Protein AF-A0A953UIT9-F1 (afdb_monomer)

Foldseek 3Di:
DDDFKDKDWAFPPDPCVVCVVVVWDFDAWDQLDDPPPPVVPSVGGITTMTMGGPHPCSVVVVPPPPPPPPPVVPPDPDD

Mean predicted aligned error: 9.29 Å

Sequence (79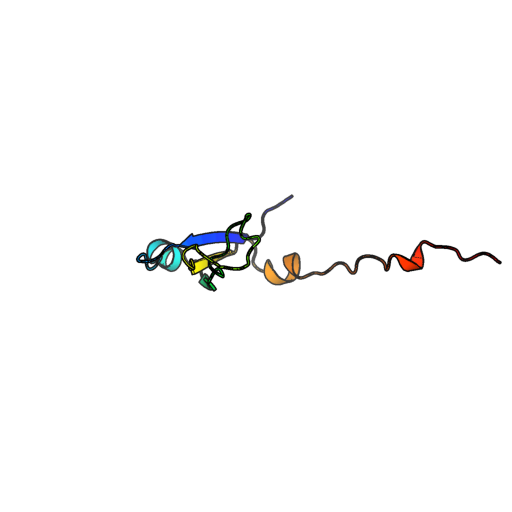 aa):
MRPLLLETLVDRPYSGICYRAANWFLVGQTQGRGGMDRTHQAHRSRKDILLYPLETRWRQRLCQLTPLPSRHALIGEVP

Structure (mmCIF, N/CA/C/O backbone):
data_AF-A0A953UIT9-F1
#
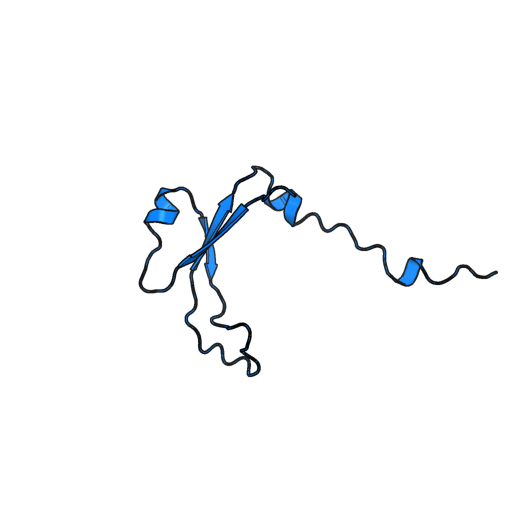_entry.id   AF-A0A953UIT9-F1
#
loop_
_atom_site.group_PDB
_atom_site.id
_atom_site.type_symbol
_atom_site.label_atom_id
_atom_site.label_alt_id
_atom_site.label_comp_id
_atom_site.label_asym_id
_atom_site.label_entity_id
_atom_site.label_seq_id
_atom_site.pdbx_PDB_ins_code
_atom_site.Cartn_x
_atom_site.Cartn_y
_atom_site.Cartn_z
_atom_site.occupancy
_atom_site.B_iso_or_equiv
_atom_site.auth_seq_id
_atom_site.auth_comp_id
_atom_site.auth_asym_id
_atom_site.auth_atom_id
_atom_site.pdbx_PDB_model_num
ATOM 1 N N . MET A 1 1 ? 3.607 -9.841 18.828 1.00 81.69 1 MET A N 1
ATOM 2 C CA . MET A 1 1 ? 3.389 -8.567 18.099 1.00 81.69 1 MET A CA 1
ATOM 3 C C . MET A 1 1 ? 2.095 -8.675 17.303 1.00 81.69 1 MET A C 1
ATOM 5 O O . MET A 1 1 ? 1.812 -9.765 16.826 1.00 81.69 1 MET A O 1
ATOM 9 N N . ARG A 1 2 ? 1.307 -7.598 17.174 1.00 91.00 2 ARG A N 1
ATOM 10 C CA . ARG A 1 2 ? 0.063 -7.579 16.378 1.00 91.00 2 ARG A CA 1
ATOM 11 C C . ARG A 1 2 ? 0.253 -6.664 15.158 1.00 91.00 2 ARG A C 1
ATOM 13 O O . ARG A 1 2 ? 0.678 -5.528 15.368 1.00 91.00 2 ARG A O 1
ATOM 20 N N . PRO A 1 3 ? -0.042 -7.113 13.923 1.00 94.12 3 PRO A N 1
ATOM 21 C CA . PRO A 1 3 ? 0.038 -6.254 12.743 1.00 94.12 3 PRO A CA 1
ATOM 22 C C . PRO A 1 3 ? -1.023 -5.143 12.804 1.00 94.12 3 PRO A C 1
ATOM 24 O O . PRO A 1 3 ? -2.127 -5.361 13.303 1.00 94.12 3 PRO A O 1
ATOM 27 N N . LEU A 1 4 ? -0.679 -3.947 12.316 1.00 95.88 4 LEU A N 1
ATOM 28 C CA . LEU A 1 4 ? -1.545 -2.755 12.369 1.00 95.88 4 LEU A CA 1
ATOM 29 C C . LEU A 1 4 ? -2.153 -2.383 11.009 1.00 95.88 4 LEU A C 1
ATOM 31 O O . LEU A 1 4 ? -3.225 -1.782 10.959 1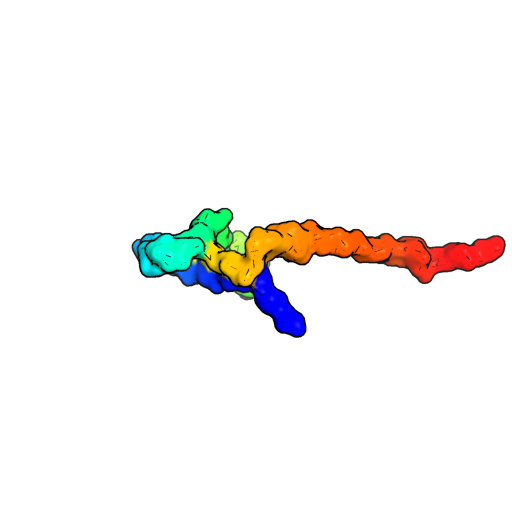.00 95.88 4 LEU A O 1
ATOM 35 N N . LEU A 1 5 ? -1.483 -2.737 9.914 1.00 96.56 5 LEU A N 1
ATOM 36 C CA . LEU A 1 5 ? -1.932 -2.532 8.538 1.00 96.56 5 LEU A CA 1
ATOM 37 C C . LEU A 1 5 ? -1.309 -3.588 7.623 1.00 96.56 5 LEU A C 1
ATOM 39 O O . LEU A 1 5 ? -0.319 -4.219 7.996 1.00 96.56 5 LEU A O 1
ATOM 43 N N . LEU A 1 6 ? -1.876 -3.741 6.431 1.00 97.62 6 LEU A N 1
ATOM 44 C CA . LEU A 1 6 ? -1.306 -4.487 5.313 1.00 97.62 6 LEU A CA 1
ATOM 45 C C . LEU A 1 6 ? -0.909 -3.514 4.204 1.00 97.62 6 LEU A C 1
ATOM 47 O O . LEU A 1 6 ? -1.590 -2.510 3.988 1.00 97.62 6 LEU A O 1
ATOM 51 N N . GLU A 1 7 ? 0.157 -3.840 3.483 1.00 97.56 7 GLU A N 1
ATOM 52 C CA . GLU A 1 7 ? 0.572 -3.135 2.273 1.00 97.56 7 GLU A CA 1
ATOM 53 C C . GLU A 1 7 ? 0.623 -4.094 1.082 1.00 97.56 7 GLU A C 1
ATOM 55 O O . GLU A 1 7 ? 0.883 -5.288 1.234 1.00 97.56 7 GLU A O 1
ATOM 60 N N . THR A 1 8 ? 0.358 -3.572 -0.112 1.00 97.38 8 THR A N 1
ATOM 61 C CA . THR A 1 8 ? 0.527 -4.297 -1.374 1.00 97.38 8 THR A CA 1
ATOM 62 C C . THR A 1 8 ? 1.021 -3.354 -2.466 1.00 97.38 8 THR A C 1
ATOM 64 O O . THR A 1 8 ? 0.789 -2.141 -2.416 1.00 97.38 8 THR A O 1
ATOM 67 N N . LEU A 1 9 ? 1.704 -3.922 -3.460 1.00 97.31 9 LEU A N 1
ATOM 68 C CA . LEU A 1 9 ? 2.282 -3.203 -4.590 1.00 97.31 9 LEU A CA 1
ATOM 69 C C . LEU A 1 9 ? 1.633 -3.670 -5.888 1.00 97.31 9 LEU A C 1
ATOM 71 O O . LEU A 1 9 ? 1.777 -4.829 -6.278 1.00 97.31 9 LEU A O 1
ATOM 75 N N . VAL A 1 10 ? 0.968 -2.756 -6.585 1.00 97.25 10 VAL A N 1
ATOM 76 C CA . VAL A 1 10 ? 0.323 -3.044 -7.869 1.00 97.25 10 VAL A CA 1
ATOM 77 C C . VAL A 1 10 ? 1.195 -2.509 -8.996 1.00 97.25 10 VAL A C 1
ATOM 79 O O . VAL A 1 10 ? 1.526 -1.323 -9.043 1.00 97.25 10 VAL A O 1
ATOM 82 N N . ASP A 1 11 ? 1.608 -3.405 -9.890 1.00 95.56 11 ASP A N 1
ATOM 83 C CA . ASP A 1 11 ? 2.373 -3.027 -11.075 1.00 95.56 11 ASP A CA 1
ATOM 84 C C . ASP A 1 11 ? 1.467 -2.429 -12.150 1.00 95.56 11 ASP A C 1
ATOM 86 O O . ASP A 1 11 ? 0.282 -2.753 -12.237 1.00 95.56 11 ASP A O 1
ATOM 90 N N . ARG A 1 12 ? 2.039 -1.605 -13.024 1.00 88.69 12 ARG A N 1
ATOM 91 C CA . ARG A 1 12 ? 1.322 -1.142 -14.216 1.00 88.69 12 ARG A CA 1
ATOM 92 C C . ARG A 1 12 ? 1.442 -2.202 -15.317 1.00 88.69 12 ARG A C 1
ATOM 94 O O . ARG A 1 12 ? 2.513 -2.788 -15.456 1.00 88.69 12 ARG A O 1
ATOM 101 N N . PRO A 1 13 ? 0.368 -2.480 -16.080 1.00 92.19 13 PRO A N 1
ATOM 102 C CA . PRO A 1 13 ? -0.795 -1.619 -16.339 1.00 92.19 13 PRO A CA 1
ATOM 103 C C . PRO A 1 13 ? -2.012 -1.830 -15.418 1.00 92.19 13 PRO A C 1
ATOM 105 O O . PRO A 1 13 ? -3.078 -1.277 -15.684 1.00 92.19 13 PRO A O 1
ATOM 108 N N . TYR A 1 14 ? -1.903 -2.625 -14.354 1.00 95.81 14 TYR A N 1
ATOM 109 C CA . TYR A 1 14 ? -3.052 -2.946 -13.512 1.00 95.81 14 TYR A CA 1
ATOM 110 C C . TYR A 1 14 ? -3.489 -1.743 -12.664 1.00 95.81 14 TYR A C 1
ATOM 112 O O . TYR A 1 14 ? -2.679 -1.057 -12.049 1.00 95.81 14 TYR A O 1
ATOM 120 N N . SER A 1 15 ? -4.799 -1.507 -12.589 1.00 92.88 15 SER A N 1
ATOM 121 C CA . SER A 1 15 ? -5.397 -0.392 -11.834 1.00 92.88 15 SER A CA 1
ATOM 122 C C . SER A 1 15 ? -5.606 -0.689 -10.341 1.00 92.88 15 SER A C 1
ATOM 124 O O . SER A 1 15 ? -5.926 0.209 -9.553 1.00 92.88 15 SER A O 1
ATOM 126 N N . GLY A 1 16 ? -5.470 -1.961 -9.946 1.00 95.88 16 GLY A N 1
ATOM 127 C CA . GLY A 1 16 ? -5.701 -2.416 -8.575 1.00 95.88 16 GLY A CA 1
ATOM 128 C C . GLY A 1 16 ? -7.170 -2.349 -8.142 1.00 95.88 16 GLY A C 1
ATOM 129 O O . GLY A 1 16 ? -7.441 -2.206 -6.952 1.00 95.88 16 GLY A O 1
ATOM 130 N N . ILE A 1 17 ? -8.123 -2.424 -9.081 1.00 97.06 17 ILE A N 1
ATOM 131 C CA . ILE A 1 17 ? -9.565 -2.292 -8.797 1.00 97.06 17 ILE A CA 1
ATOM 132 C C . ILE A 1 17 ? -10.042 -3.275 -7.722 1.00 97.06 17 ILE A C 1
ATOM 134 O O . ILE A 1 17 ? -10.783 -2.861 -6.839 1.00 97.06 17 ILE A O 1
ATOM 138 N N . CYS A 1 18 ? -9.596 -4.535 -7.739 1.00 97.44 18 CYS A N 1
ATOM 139 C CA . CYS A 1 18 ? -9.997 -5.519 -6.728 1.00 97.44 18 CYS A CA 1
ATOM 140 C C . CYS A 1 18 ? -9.606 -5.094 -5.302 1.00 97.44 18 CYS A C 1
ATOM 142 O O . CYS A 1 18 ? -10.401 -5.235 -4.378 1.00 97.44 18 CYS A O 1
ATOM 144 N N . TYR A 1 19 ? -8.426 -4.494 -5.128 1.00 98.06 19 TYR A N 1
ATOM 145 C CA . TYR A 1 19 ? -7.993 -3.951 -3.843 1.00 98.06 19 TYR A CA 1
ATOM 146 C C . TYR A 1 19 ? -8.825 -2.731 -3.444 1.00 98.06 19 TYR A C 1
ATOM 148 O O . TYR A 1 19 ? -9.313 -2.657 -2.318 1.00 98.06 19 TYR A O 1
ATOM 156 N N . ARG A 1 20 ? -9.048 -1.793 -4.371 1.00 95.88 20 ARG A N 1
ATOM 157 C CA . ARG A 1 20 ? -9.863 -0.592 -4.109 1.00 95.88 20 ARG A CA 1
ATOM 158 C C . ARG A 1 20 ? -11.302 -0.956 -3.730 1.00 95.88 20 ARG A C 1
ATOM 160 O O . ARG A 1 20 ? -11.837 -0.392 -2.783 1.00 95.88 20 ARG A O 1
ATOM 167 N N . ALA A 1 21 ? -11.892 -1.938 -4.413 1.00 97.88 21 ALA A N 1
ATOM 168 C CA . ALA A 1 21 ? -13.214 -2.478 -4.100 1.00 97.88 21 ALA A CA 1
ATOM 169 C C . ALA A 1 21 ? -13.263 -3.141 -2.711 1.00 97.88 21 ALA A C 1
ATOM 171 O O . ALA A 1 21 ? -14.284 -3.084 -2.035 1.00 97.88 21 ALA A O 1
ATOM 172 N N . ALA A 1 22 ? -12.145 -3.708 -2.253 1.00 97.75 22 ALA A N 1
ATOM 173 C CA . ALA A 1 22 ? -11.980 -4.252 -0.907 1.00 97.75 22 ALA A CA 1
ATOM 174 C C . ALA A 1 22 ? -11.577 -3.193 0.147 1.00 97.75 22 ALA A C 1
ATOM 176 O O . ALA A 1 22 ? -11.059 -3.547 1.205 1.00 97.75 22 ALA A O 1
ATOM 177 N N . ASN A 1 23 ? -11.803 -1.901 -0.118 1.00 96.75 23 ASN A N 1
ATOM 178 C CA . ASN A 1 23 ? -11.485 -0.771 0.768 1.00 96.75 23 ASN A CA 1
ATOM 179 C C . ASN A 1 23 ? -9.985 -0.542 1.034 1.00 96.75 23 ASN A C 1
ATOM 181 O O . ASN A 1 23 ? -9.609 0.040 2.054 1.00 96.75 23 ASN A O 1
ATOM 185 N N . TRP A 1 24 ? -9.110 -0.961 0.118 1.00 98.25 24 TRP A N 1
ATOM 186 C CA . TRP A 1 24 ? -7.709 -0.545 0.151 1.00 98.25 24 TRP A CA 1
ATOM 187 C C . TRP A 1 24 ? -7.560 0.872 -0.404 1.00 98.25 24 TRP A C 1
ATOM 189 O O . TRP A 1 24 ? -8.181 1.232 -1.407 1.00 98.25 24 TRP A O 1
ATOM 199 N N . PHE A 1 25 ? -6.684 1.668 0.204 1.00 96.19 25 PHE A N 1
ATOM 200 C CA . PHE A 1 25 ? -6.451 3.056 -0.186 1.00 96.19 25 PHE A CA 1
ATOM 201 C C . PHE A 1 25 ? -5.068 3.241 -0.818 1.00 96.19 25 PHE A C 1
ATOM 203 O O . PHE A 1 25 ? -4.060 2.776 -0.290 1.00 96.19 25 PHE A O 1
ATOM 210 N N . LEU A 1 26 ? -5.023 3.943 -1.955 1.00 97.06 26 LEU A N 1
ATOM 211 C CA . LEU A 1 26 ? -3.778 4.344 -2.615 1.00 97.06 26 LEU A CA 1
ATOM 212 C C . LEU A 1 26 ? -3.086 5.427 -1.780 1.00 97.06 26 LEU A C 1
ATOM 214 O O . LEU A 1 26 ? -3.693 6.458 -1.494 1.00 97.06 26 LEU A O 1
ATOM 218 N N . VAL A 1 27 ? -1.817 5.217 -1.435 1.00 96.44 27 VAL A N 1
ATOM 219 C CA . VAL A 1 27 ? -1.018 6.187 -0.658 1.00 96.44 27 VAL A CA 1
ATOM 220 C C . VAL A 1 27 ? 0.124 6.821 -1.440 1.00 96.44 27 VAL A C 1
ATOM 222 O O . VAL A 1 27 ? 0.740 7.769 -0.962 1.00 96.44 27 VAL A O 1
ATOM 225 N N . GLY A 1 28 ? 0.419 6.316 -2.635 1.00 95.81 28 GLY A N 1
ATOM 226 C CA . GLY A 1 28 ? 1.49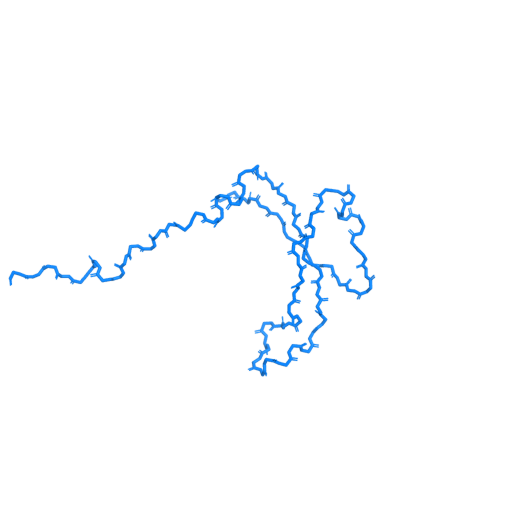0 6.837 -3.471 1.00 95.81 28 GLY A CA 1
ATOM 227 C C . GLY A 1 28 ? 2.064 5.768 -4.380 1.00 95.81 28 GLY A C 1
ATO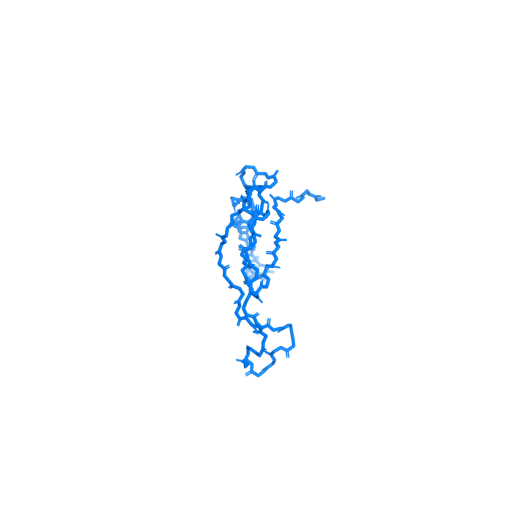M 228 O O . GLY A 1 28 ? 1.423 4.755 -4.656 1.00 95.81 28 GLY A O 1
ATOM 229 N N . GLN A 1 29 ? 3.286 6.005 -4.846 1.00 96.25 29 GLN A N 1
ATOM 230 C CA . GLN A 1 29 ? 3.987 5.116 -5.762 1.00 96.25 29 GLN A CA 1
ATOM 231 C C . GLN A 1 29 ? 5.405 4.850 -5.284 1.00 96.25 29 GLN A C 1
ATOM 233 O O . GLN A 1 29 ? 6.061 5.740 -4.740 1.00 96.25 29 GLN A O 1
ATOM 238 N N . THR A 1 30 ? 5.909 3.652 -5.565 1.00 94.62 30 THR A N 1
ATOM 239 C CA . THR A 1 30 ? 7.330 3.360 -5.394 1.00 94.62 30 THR A CA 1
ATOM 240 C C . THR A 1 30 ? 8.164 4.235 -6.331 1.00 94.62 30 THR A C 1
ATOM 242 O O . THR A 1 30 ? 7.691 4.752 -7.351 1.00 94.62 30 THR A O 1
ATOM 245 N N . GLN A 1 31 ? 9.442 4.394 -5.993 1.00 92.56 31 GLN A N 1
ATOM 246 C CA . GLN A 1 31 ? 10.384 5.182 -6.789 1.00 92.56 31 GLN A CA 1
ATOM 247 C C . GLN A 1 31 ? 11.011 4.387 -7.946 1.00 92.56 31 GLN A C 1
ATOM 249 O O . GLN A 1 31 ? 11.919 4.888 -8.589 1.00 92.56 31 GLN A O 1
ATOM 254 N N . GLY A 1 32 ? 10.577 3.146 -8.205 1.00 90.81 32 GLY A N 1
ATOM 255 C CA . GLY A 1 32 ? 11.213 2.297 -9.223 1.00 90.81 32 GLY A CA 1
ATOM 256 C C . GLY A 1 32 ? 12.606 1.796 -8.822 1.00 90.81 32 GLY A C 1
ATOM 257 O O . GLY A 1 32 ? 13.396 1.364 -9.659 1.00 90.81 32 GLY A O 1
ATOM 258 N N . ARG A 1 33 ? 12.928 1.836 -7.526 1.00 88.06 33 ARG A N 1
ATOM 259 C CA . ARG A 1 33 ? 14.220 1.399 -6.993 1.00 88.06 33 ARG A CA 1
ATOM 260 C C . ARG A 1 33 ? 14.109 -0.012 -6.433 1.00 88.06 33 ARG A C 1
ATOM 262 O O . ARG A 1 33 ? 13.222 -0.300 -5.634 1.00 88.06 33 ARG A O 1
ATOM 269 N N . GLY A 1 34 ? 14.999 -0.896 -6.870 1.00 81.81 34 GLY A N 1
ATOM 270 C CA . GLY A 1 34 ? 15.173 -2.210 -6.251 1.00 81.81 34 GLY A CA 1
ATOM 271 C C . GLY A 1 34 ? 16.137 -2.133 -5.066 1.00 81.81 34 GLY A C 1
ATOM 272 O O . GLY A 1 34 ? 16.922 -1.194 -4.971 1.00 81.81 34 GLY A O 1
ATOM 273 N N . GLY A 1 35 ? 16.149 -3.153 -4.202 1.00 80.75 35 GLY A N 1
ATOM 274 C CA . GLY A 1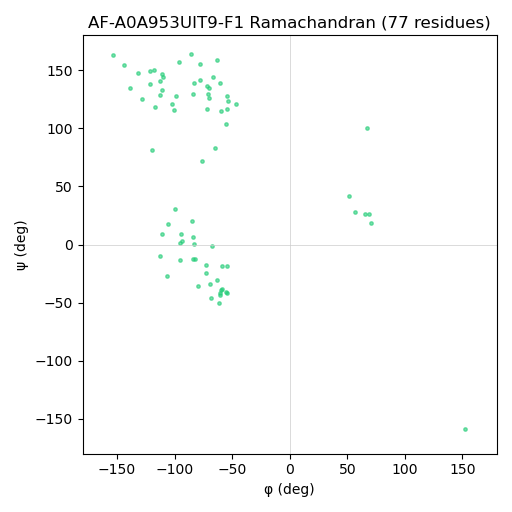 35 ? 17.067 -3.205 -3.052 1.00 80.75 35 GLY A CA 1
ATOM 275 C C . GLY A 1 35 ? 18.560 -3.161 -3.418 1.00 80.75 35 GLY A C 1
ATOM 276 O O . GLY A 1 35 ? 19.386 -2.812 -2.586 1.00 80.75 35 GLY A O 1
ATOM 277 N N . MET A 1 36 ? 18.907 -3.464 -4.674 1.00 83.62 36 MET A N 1
ATOM 278 C CA . MET A 1 36 ? 20.276 -3.405 -5.205 1.00 83.62 36 MET A CA 1
ATOM 279 C C . MET A 1 36 ? 20.521 -2.207 -6.141 1.00 83.62 36 MET A C 1
ATOM 281 O O . MET A 1 36 ? 21.481 -2.216 -6.908 1.00 83.62 36 MET A O 1
ATOM 285 N N . ASP A 1 37 ? 19.675 -1.174 -6.112 1.00 85.75 37 ASP A N 1
ATOM 286 C CA . ASP A 1 37 ? 19.852 0.040 -6.924 1.00 85.75 37 ASP A CA 1
ATOM 287 C C . ASP A 1 37 ? 20.942 0.965 -6.346 1.00 85.75 37 ASP A C 1
ATOM 289 O O . ASP A 1 37 ? 20.663 2.024 -5.7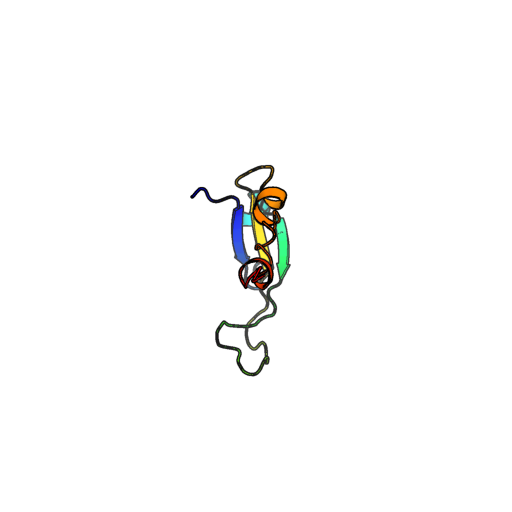72 1.00 85.75 37 ASP A O 1
ATOM 293 N N . ARG A 1 38 ? 22.201 0.528 -6.483 1.00 84.00 38 ARG A N 1
ATOM 294 C CA . ARG A 1 38 ? 23.407 1.214 -5.979 1.00 84.00 38 ARG A CA 1
ATOM 295 C C . ARG A 1 38 ? 23.761 2.463 -6.784 1.00 84.00 38 ARG A C 1
ATOM 297 O O . ARG A 1 38 ? 24.420 3.351 -6.263 1.00 84.00 38 ARG A O 1
ATOM 304 N N . THR A 1 39 ? 23.327 2.526 -8.040 1.00 87.50 39 THR A N 1
ATOM 305 C CA . THR A 1 39 ? 23.594 3.638 -8.962 1.00 87.50 39 THR A CA 1
ATOM 306 C C . THR A 1 39 ? 22.467 4.669 -8.991 1.00 87.50 39 THR A C 1
ATOM 308 O O . THR A 1 39 ? 22.570 5.642 -9.731 1.00 87.50 39 THR A O 1
ATOM 311 N N . HIS A 1 40 ? 21.410 4.481 -8.185 1.00 81.38 40 HIS A N 1
ATOM 312 C CA . HIS A 1 40 ? 20.247 5.374 -8.115 1.00 81.38 40 HIS A CA 1
ATOM 313 C C . HIS A 1 40 ? 19.553 5.573 -9.473 1.00 81.38 40 HIS A C 1
ATOM 315 O O . HIS A 1 40 ? 18.930 6.603 -9.720 1.00 81.38 40 HIS A O 1
ATOM 321 N N . GLN A 1 41 ? 19.652 4.581 -10.357 1.00 84.56 41 GLN A N 1
ATOM 322 C CA . GLN A 1 41 ? 19.129 4.669 -11.720 1.00 84.56 41 GLN A CA 1
ATOM 323 C C . GLN A 1 41 ? 17.633 4.360 -11.794 1.00 84.56 41 GLN A C 1
ATOM 325 O O . GLN A 1 41 ? 17.018 4.618 -12.823 1.00 84.56 41 GLN A O 1
ATOM 330 N N . ALA A 1 42 ? 17.038 3.808 -10.727 1.00 85.81 42 ALA A N 1
ATOM 331 C CA . ALA A 1 42 ? 15.607 3.515 -10.664 1.00 85.81 42 ALA A CA 1
ATOM 332 C C . ALA A 1 42 ? 15.085 2.702 -11.871 1.00 85.81 42 ALA A C 1
ATOM 334 O O . ALA A 1 42 ? 14.005 2.951 -12.399 1.00 85.81 42 ALA A O 1
ATOM 335 N N . HIS A 1 43 ? 15.848 1.694 -12.307 1.00 85.69 43 HIS A N 1
ATOM 336 C CA . HIS A 1 43 ? 15.530 0.883 -13.490 1.00 85.69 43 HIS A CA 1
ATOM 337 C C . HIS A 1 43 ? 14.280 -0.015 -13.364 1.00 85.69 43 HIS A C 1
ATOM 339 O O . HIS A 1 43 ? 13.960 -0.751 -14.299 1.00 85.69 43 HIS A O 1
ATOM 345 N N . ARG A 1 44 ? 13.584 -0.041 -12.221 1.00 87.38 44 ARG A N 1
ATOM 346 C CA . ARG A 1 44 ? 12.360 -0.840 -12.046 1.00 87.38 44 ARG A CA 1
ATOM 347 C C . ARG A 1 44 ? 11.119 0.012 -12.283 1.00 87.38 44 ARG A C 1
ATOM 349 O O . ARG A 1 44 ? 11.129 1.228 -12.117 1.00 87.38 44 ARG A O 1
ATOM 356 N N . SER A 1 45 ? 10.013 -0.644 -12.629 1.00 90.00 45 SER A N 1
ATOM 357 C CA . SER A 1 45 ? 8.724 0.032 -12.733 1.00 90.00 45 SER A CA 1
ATOM 358 C C . SER A 1 45 ? 8.321 0.642 -11.386 1.00 90.00 45 SER A C 1
ATOM 360 O O . SER A 1 45 ? 8.493 0.050 -10.314 1.00 90.00 45 SER A O 1
ATOM 362 N N .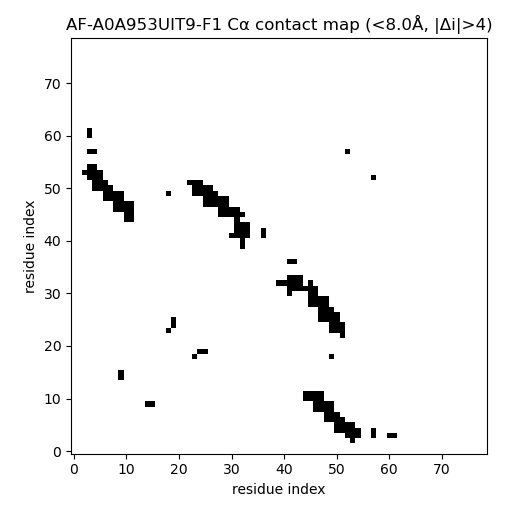 ARG A 1 46 ? 7.767 1.857 -11.442 1.00 94.00 46 ARG A N 1
ATOM 363 C CA . ARG A 1 46 ? 7.050 2.446 -10.307 1.00 94.00 46 ARG A CA 1
ATOM 364 C C . ARG A 1 46 ? 5.735 1.692 -10.129 1.00 94.00 46 ARG A C 1
ATOM 366 O O . ARG A 1 46 ? 4.991 1.540 -11.098 1.00 94.00 46 ARG A O 1
ATOM 373 N N . LYS A 1 47 ? 5.470 1.258 -8.901 1.00 95.69 47 LYS A N 1
ATOM 374 C CA . LYS A 1 47 ? 4.282 0.494 -8.504 1.00 95.69 47 LYS A CA 1
ATOM 375 C C . LYS A 1 47 ? 3.386 1.356 -7.635 1.00 95.69 47 LYS A C 1
ATOM 377 O O . LYS A 1 47 ? 3.902 2.132 -6.833 1.00 95.69 47 LYS A O 1
ATOM 382 N N . ASP A 1 48 ? 2.079 1.206 -7.768 1.00 97.56 48 ASP A N 1
ATOM 383 C CA . ASP A 1 48 ? 1.122 1.822 -6.853 1.00 97.56 48 ASP A CA 1
ATOM 384 C C . ASP A 1 48 ? 1.205 1.126 -5.490 1.00 97.56 48 ASP A C 1
ATOM 386 O O . ASP A 1 48 ? 1.242 -0.103 -5.415 1.00 97.56 48 ASP A O 1
ATOM 390 N N . ILE A 1 49 ? 1.237 1.913 -4.417 1.00 97.56 49 ILE A N 1
ATOM 391 C CA . ILE A 1 49 ? 1.251 1.428 -3.036 1.00 97.56 49 ILE A CA 1
ATOM 392 C C . ILE A 1 49 ? -0.167 1.562 -2.495 1.00 97.56 49 ILE A C 1
ATOM 394 O O . ILE A 1 49 ? -0.678 2.680 -2.359 1.00 97.56 49 ILE A O 1
ATOM 398 N N . LEU A 1 50 ? -0.797 0.434 -2.178 1.00 98.19 50 LEU A N 1
ATOM 399 C CA . LEU A 1 50 ? -2.095 0.414 -1.516 1.00 98.19 50 LEU A CA 1
ATOM 400 C C . LEU A 1 50 ? -1.956 -0.146 -0.110 1.00 98.19 50 LEU A C 1
ATOM 402 O O . LEU A 1 50 ? -1.238 -1.122 0.108 1.00 98.19 50 LEU A O 1
ATOM 406 N N . LEU A 1 51 ? -2.682 0.453 0.828 1.00 97.81 51 LEU A N 1
ATOM 407 C CA . LEU A 1 51 ? -2.721 0.015 2.215 1.00 97.81 51 LEU A CA 1
ATOM 408 C C . LEU A 1 51 ? -4.134 -0.407 2.616 1.00 97.81 51 LEU A C 1
ATOM 410 O O . LEU A 1 51 ? -5.124 0.149 2.133 1.0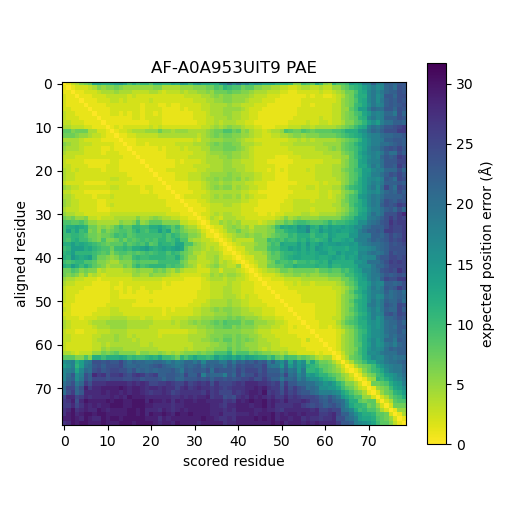0 97.81 51 LEU A O 1
ATOM 414 N N . TYR A 1 52 ? -4.212 -1.346 3.553 1.00 97.75 52 TYR A N 1
ATOM 415 C CA . TYR A 1 52 ? -5.444 -1.732 4.232 1.00 97.75 52 TYR A CA 1
ATOM 416 C C . TYR A 1 52 ? -5.240 -1.691 5.750 1.00 97.75 52 TYR A C 1
ATOM 418 O O . TYR A 1 52 ? -4.304 -2.318 6.255 1.00 97.75 52 TYR A O 1
ATOM 426 N N . PRO A 1 53 ? -6.067 -0.956 6.510 1.00 96.50 53 PRO A N 1
ATOM 427 C CA . PRO A 1 53 ? -5.864 -0.800 7.940 1.00 96.50 53 PRO A CA 1
ATOM 428 C C . PRO A 1 53 ? -6.474 -1.988 8.696 1.00 96.50 53 PRO A C 1
ATOM 430 O O . PRO A 1 53 ? -7.641 -2.313 8.507 1.00 96.50 53 PRO A O 1
ATOM 433 N N . LEU A 1 54 ? -5.703 -2.613 9.588 1.00 96.44 54 LEU A N 1
ATOM 434 C CA . LEU A 1 54 ? -6.199 -3.677 10.480 1.00 96.44 54 LEU A CA 1
ATOM 435 C C . LEU A 1 54 ? -6.615 -3.141 11.857 1.00 96.44 54 LEU A C 1
ATOM 437 O O . LEU A 1 54 ? -7.240 -3.844 12.647 1.00 96.44 54 LEU A O 1
ATOM 441 N N . GLU A 1 55 ? -6.226 -1.905 12.160 1.00 94.88 55 GLU A N 1
ATOM 442 C CA . GLU A 1 55 ? -6.473 -1.225 13.424 1.00 94.88 55 GLU A CA 1
ATOM 443 C C . GLU A 1 55 ? -6.847 0.233 13.146 1.00 94.88 55 GLU A C 1
ATOM 445 O O . GLU A 1 55 ? -6.160 0.912 12.388 1.00 94.88 55 GLU A O 1
ATOM 450 N N . THR A 1 56 ? -7.886 0.765 13.791 1.00 93.00 56 THR A N 1
ATOM 451 C CA . THR A 1 56 ? -8.397 2.123 13.513 1.00 93.00 56 THR A CA 1
ATOM 452 C C . THR A 1 56 ? -7.344 3.216 13.718 1.00 93.00 56 THR A C 1
ATOM 454 O O . THR A 1 56 ? -7.262 4.164 12.940 1.00 93.00 56 THR A O 1
ATOM 457 N N . ARG A 1 57 ? -6.501 3.079 14.749 1.00 93.06 57 ARG A N 1
ATOM 458 C CA . ARG A 1 57 ? -5.449 4.050 15.107 1.00 93.06 57 ARG A CA 1
ATOM 459 C C . ARG A 1 57 ? -4.058 3.641 14.612 1.00 93.06 57 ARG A C 1
ATOM 461 O O . ARG A 1 57 ? -3.049 3.937 15.254 1.00 93.06 57 ARG A O 1
ATOM 468 N N . TRP A 1 58 ? -3.988 2.923 13.489 1.00 93.25 58 TRP A N 1
ATOM 469 C CA . TRP A 1 58 ? -2.732 2.404 12.938 1.00 93.25 58 TRP A CA 1
ATOM 470 C C . TRP A 1 58 ? -1.682 3.501 12.704 1.00 93.25 58 TRP A C 1
ATOM 472 O O . TRP A 1 58 ? -0.521 3.298 13.049 1.00 93.25 58 TRP A O 1
ATOM 482 N N . ARG A 1 59 ? -2.079 4.679 12.192 1.00 91.12 59 ARG A N 1
ATOM 483 C CA . ARG A 1 59 ? -1.163 5.808 11.931 1.00 91.12 59 ARG A CA 1
ATOM 484 C C . ARG A 1 59 ? -0.515 6.294 13.212 1.00 91.12 59 ARG A C 1
ATOM 486 O O . ARG A 1 59 ? 0.700 6.396 13.275 1.00 91.12 59 ARG A O 1
ATOM 493 N N . GLN A 1 60 ? -1.318 6.558 14.242 1.00 92.00 60 GLN A N 1
ATOM 494 C CA . GLN A 1 60 ? -0.805 7.023 15.526 1.00 92.00 60 GLN A CA 1
ATOM 495 C C . GLN A 1 60 ? 0.143 5.988 16.121 1.00 92.00 60 GLN A C 1
ATOM 497 O O . GLN A 1 60 ? 1.213 6.349 16.577 1.00 92.00 60 GLN A O 1
ATOM 502 N N . ARG A 1 61 ? -0.211 4.701 16.074 1.00 90.75 61 ARG A N 1
ATOM 503 C CA . ARG A 1 61 ? 0.624 3.638 16.646 1.00 90.75 61 ARG A CA 1
ATOM 504 C C . ARG A 1 61 ? 1.934 3.407 15.888 1.00 90.75 61 ARG A C 1
ATOM 506 O O . ARG A 1 61 ? 2.924 3.084 16.527 1.00 90.75 61 ARG A O 1
ATOM 513 N N . LEU A 1 62 ? 1.953 3.565 14.562 1.00 89.81 62 LEU A N 1
ATOM 514 C CA . LEU A 1 62 ? 3.180 3.444 13.761 1.00 89.81 62 LEU A CA 1
ATOM 515 C C . LEU A 1 62 ? 4.048 4.706 13.804 1.00 89.81 62 LEU A C 1
ATOM 517 O O . LEU A 1 62 ? 5.269 4.608 13.786 1.00 89.81 62 LEU A O 1
ATOM 521 N N . CYS A 1 63 ? 3.428 5.884 13.850 1.00 87.88 63 CYS A N 1
ATOM 522 C CA . CYS A 1 63 ? 4.116 7.176 13.861 1.00 87.88 63 CYS A CA 1
ATOM 523 C C . CYS A 1 63 ? 4.365 7.715 15.275 1.00 87.88 63 CYS A C 1
ATOM 525 O O . CYS A 1 63 ? 4.887 8.819 15.422 1.00 87.88 63 CYS A O 1
ATOM 527 N N . GLN A 1 64 ? 4.010 6.955 16.314 1.00 83.56 64 GLN A N 1
ATOM 528 C CA . GLN A 1 64 ? 4.524 7.144 17.664 1.00 83.56 64 GLN A CA 1
ATOM 529 C C . GLN A 1 64 ? 6.024 6.852 17.622 1.00 83.56 64 GLN A C 1
ATOM 531 O O . GLN A 1 64 ? 6.478 5.751 17.921 1.00 83.56 64 GLN A O 1
ATOM 536 N N . LEU A 1 65 ? 6.801 7.854 17.219 1.00 61.34 65 LEU A N 1
ATOM 537 C CA . LEU A 1 65 ? 8.211 7.921 17.548 1.00 61.34 65 LEU A CA 1
ATOM 538 C C . LEU A 1 65 ? 8.275 7.838 19.070 1.00 61.34 65 LEU A C 1
ATOM 540 O O . LEU A 1 65 ? 7.962 8.808 19.755 1.00 61.34 65 LEU A O 1
ATOM 544 N N . THR A 1 66 ? 8.649 6.681 19.615 1.00 65.19 66 THR A N 1
ATOM 545 C CA . THR A 1 66 ? 9.341 6.702 20.898 1.00 65.19 66 THR A CA 1
ATOM 546 C C . THR A 1 66 ? 10.594 7.519 20.618 1.00 65.19 66 THR A C 1
ATOM 548 O O . THR A 1 66 ? 11.379 7.099 19.760 1.00 65.19 66 THR A O 1
ATOM 551 N N . PRO A 1 67 ? 10.780 8.703 21.227 1.00 62.84 67 PRO A N 1
ATOM 552 C CA . PRO A 1 67 ? 12.068 9.358 21.148 1.00 62.84 67 PRO A CA 1
ATOM 553 C C . PRO A 1 67 ? 13.069 8.323 21.647 1.00 62.84 67 PRO A C 1
ATOM 555 O O . PRO A 1 67 ? 12.951 7.850 22.780 1.00 62.84 67 PRO A O 1
ATOM 558 N N . LEU A 1 68 ? 13.993 7.889 20.786 1.00 64.06 68 LEU A N 1
ATOM 559 C CA . LEU A 1 68 ? 15.134 7.135 21.278 1.00 64.06 68 LEU A CA 1
ATOM 560 C C . LEU A 1 68 ? 15.756 8.019 22.363 1.00 64.06 68 LEU A C 1
ATOM 562 O O . LEU A 1 68 ? 15.966 9.206 22.085 1.00 64.06 68 LEU A O 1
ATOM 566 N N . PRO A 1 69 ? 16.002 7.509 23.584 1.00 60.59 69 PRO A N 1
ATOM 567 C CA . PRO A 1 69 ? 16.723 8.292 24.568 1.00 60.59 69 PRO A CA 1
ATOM 568 C C . PRO A 1 69 ? 18.020 8.737 23.901 1.00 60.59 69 PRO A C 1
ATOM 570 O O . PRO A 1 69 ? 18.750 7.917 23.335 1.00 60.59 69 PRO A O 1
ATOM 573 N N . SER A 1 70 ? 18.238 10.052 23.864 1.00 64.00 70 SER A N 1
ATOM 574 C CA . SER A 1 70 ? 19.413 10.656 23.252 1.00 64.00 70 SER A CA 1
ATOM 575 C C . SER A 1 70 ? 20.643 9.888 23.720 1.00 64.00 70 SER A C 1
ATOM 577 O O . SER A 1 70 ? 20.896 9.809 24.917 1.00 64.00 70 SER A O 1
ATOM 579 N N . ARG A 1 71 ? 21.417 9.319 22.787 1.00 56.97 71 ARG A N 1
ATOM 580 C CA . ARG A 1 71 ? 22.627 8.525 23.085 1.00 56.97 71 ARG A CA 1
ATOM 581 C C . ARG A 1 71 ? 23.646 9.286 23.957 1.00 56.97 71 ARG A C 1
ATOM 583 O O . ARG A 1 71 ? 24.481 8.664 24.598 1.00 56.97 71 ARG A O 1
ATOM 590 N N . HIS A 1 72 ? 23.531 10.616 24.014 1.00 56.09 72 HIS A N 1
ATOM 591 C CA . HIS A 1 72 ? 24.297 11.510 24.886 1.00 56.09 72 HIS A CA 1
ATOM 592 C C . HIS A 1 72 ? 23.909 11.458 26.375 1.00 56.09 72 HIS A C 1
ATOM 594 O O . HIS A 1 72 ? 24.703 11.881 27.200 1.00 56.09 72 HIS A O 1
ATOM 600 N N . ALA A 1 73 ? 22.743 10.922 26.749 1.00 55.50 73 ALA A N 1
ATOM 601 C CA . ALA A 1 73 ? 22.324 10.815 28.152 1.00 55.50 73 ALA A CA 1
ATOM 602 C C . ALA A 1 73 ? 22.898 9.577 28.876 1.00 55.50 73 ALA A C 1
ATOM 604 O O . ALA A 1 73 ? 22.600 9.362 30.045 1.00 55.50 73 ALA A O 1
ATOM 605 N N . LEU A 1 74 ? 23.702 8.749 28.193 1.00 54.28 74 LEU A N 1
ATOM 606 C CA . LEU A 1 74 ? 24.320 7.541 28.761 1.00 54.28 74 LEU A CA 1
ATOM 607 C C . LEU A 1 74 ? 25.842 7.649 28.935 1.00 54.28 74 LEU A C 1
ATOM 609 O O . LEU A 1 74 ? 26.486 6.649 29.242 1.00 54.28 74 LEU A O 1
ATOM 613 N N . ILE A 1 75 ? 26.430 8.834 28.742 1.00 52.31 75 ILE A N 1
ATOM 614 C CA . ILE A 1 75 ? 27.872 9.040 28.916 1.00 52.31 75 ILE A CA 1
ATOM 615 C C . ILE A 1 75 ? 28.100 10.091 30.008 1.00 52.31 75 ILE A C 1
ATOM 617 O O . ILE A 1 75 ? 28.308 11.258 29.715 1.00 52.31 75 ILE A O 1
ATOM 621 N N . GLY A 1 76 ? 28.031 9.628 31.259 1.00 48.47 76 GLY A N 1
ATOM 622 C CA . GLY A 1 76 ? 28.730 10.196 32.416 1.00 48.47 76 GLY A CA 1
ATOM 623 C C . GLY A 1 76 ? 28.315 11.589 32.889 1.00 48.47 76 GLY A C 1
ATOM 624 O O . GLY A 1 76 ? 28.861 12.585 32.432 1.00 48.47 76 GLY A O 1
ATOM 625 N N . GLU A 1 77 ? 27.506 11.642 33.950 1.00 51.81 77 GLU A N 1
ATOM 626 C CA . GLU A 1 77 ? 27.910 12.517 35.051 1.00 51.81 77 GLU A CA 1
ATOM 627 C C . GLU A 1 77 ? 29.098 11.843 35.745 1.00 51.81 77 GLU A C 1
ATOM 629 O O . GLU A 1 77 ? 28.991 10.722 36.247 1.00 51.81 77 GLU A O 1
ATOM 634 N N . VAL A 1 78 ? 30.249 12.504 35.699 1.00 46.34 78 VAL A N 1
ATOM 635 C CA . VAL A 1 78 ? 31.420 12.216 36.530 1.00 46.34 78 VAL A CA 1
ATOM 636 C C . VAL A 1 78 ? 31.706 13.521 37.294 1.00 46.34 78 VAL A C 1
ATOM 638 O O . VAL A 1 78 ? 31.548 14.572 36.670 1.00 46.34 78 VAL A O 1
ATOM 641 N N . PRO A 1 79 ? 32.033 13.477 38.605 1.00 54.62 79 PRO A N 1
ATOM 642 C CA . PRO A 1 79 ? 32.083 14.656 39.481 1.00 54.62 79 PRO A CA 1
ATOM 643 C C . PRO A 1 79 ? 33.045 15.758 39.031 1.00 54.62 79 PRO A C 1
ATOM 645 O O . PRO A 1 79 ? 34.086 15.418 38.422 1.00 54.62 79 PRO A O 1
#

pLDDT: mean 85.92, std 14.97, range [46.34, 98.25]

Radius of gyration: 19.2 Å; Cα contacts (8 Å, |Δi|>4): 93; chains: 1; bounding box: 45×23×56 Å

Secondary structure (DSSP, 8-state):
----EEEEEEPTT---HHHHHTT-EEEEE--S--TT-TT----SPP-EEEEEESSTTHHHHHH---PPPPGGGGS----

Solvent-accessible surface area (backbone atoms only — not comparable to full-atom values): 5106 Å² total; per-residue (Å²): 139,79,83,37,59,48,77,50,74,37,54,75,92,58,85,50,59,74,47,45,74,70,67,31,42,80,78,52,63,50,80,8,61,55,101,79,50,84,81,71,71,36,88,42,78,54,22,43,33,34,37,38,78,71,38,98,60,31,64,60,66,70,67,55,71,71,76,71,77,60,80,74,81,76,65,71,95,72,135

Nearest PDB structures (foldseek):
  4y49-assembly3_O  TM=5.648E-01  e=5.375E+00  Saccharomyces cerevisiae
  4y49-assembly2_I  TM=5.922E-01  e=6.945E+00  Saccharomyces cerevisiae